Protein AF-A0A183D9H9-F1 (afdb_monomer_lite)

Organism: NCBI:txid637853

Sequence (147 aa):
MHALVKEVIAAAPPMPPQFEPFFEPIINLLCSKMMMQLIRVVLCRVAKRSRYASDGLLHRVLYLVGMGLNEQIRQQSFDFIGCAEKALIFDMMRSLVGKTEVEPHADLLGYLIEVVPVIFFYFREILKWPLEGIALSINNFVIVARL

Structure (mmCIF, N/CA/C/O backbone):
data_AF-A0A183D9H9-F1
#
_entry.id   AF-A0A183D9H9-F1
#
loop_
_atom_site.group_PDB
_atom_site.id
_atom_site.type_symbol
_atom_site.label_atom_id
_atom_site.label_alt_id
_atom_site.label_comp_id
_atom_site.label_asym_id
_atom_site.label_entity_id
_atom_site.label_seq_id
_atom_site.pdbx_PDB_ins_code
_atom_site.Cartn_x
_atom_site.Cartn_y
_atom_site.Cartn_z
_atom_site.occupancy
_atom_site.B_iso_or_equiv
_atom_site.auth_seq_id
_atom_site.auth_comp_id
_atom_site.auth_asym_id
_atom_site.auth_atom_id
_atom_site.pdbx_PD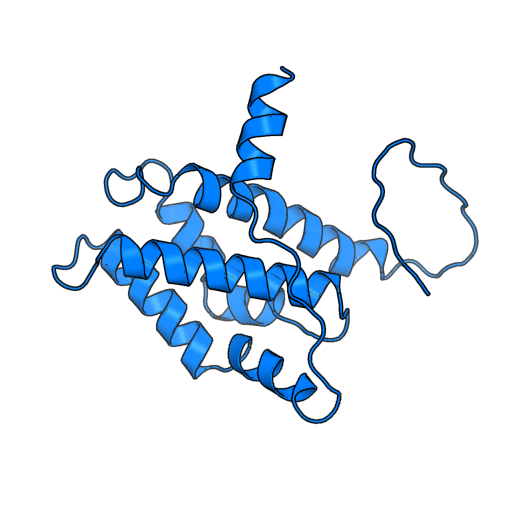B_model_num
ATOM 1 N N . MET A 1 1 ? 17.602 23.252 0.826 1.00 33.88 1 MET A N 1
ATOM 2 C CA . MET A 1 1 ? 16.879 22.507 1.886 1.00 33.88 1 MET A CA 1
ATOM 3 C C . MET A 1 1 ? 15.362 22.719 1.900 1.00 33.88 1 MET A C 1
ATOM 5 O O . MET A 1 1 ? 14.677 21.832 2.371 1.00 33.88 1 MET A O 1
ATOM 9 N N . HIS A 1 2 ? 14.813 23.826 1.373 1.00 30.28 2 HIS A N 1
ATOM 10 C CA . HIS A 1 2 ? 13.352 24.031 1.293 1.00 30.28 2 HIS A CA 1
ATOM 11 C C . HIS A 1 2 ? 12.666 23.352 0.083 1.00 30.28 2 HIS A C 1
ATOM 13 O O . HIS A 1 2 ? 11.460 23.151 0.119 1.00 30.28 2 HIS A O 1
ATOM 19 N N . ALA A 1 3 ? 13.406 22.991 -0.976 1.00 30.44 3 ALA A N 1
ATOM 20 C CA . ALA A 1 3 ? 12.839 22.369 -2.182 1.00 30.44 3 ALA A CA 1
ATOM 21 C C . ALA A 1 3 ? 12.457 20.890 -1.978 1.00 30.44 3 ALA A C 1
ATOM 23 O O . ALA A 1 3 ? 11.343 20.508 -2.308 1.00 30.44 3 ALA A O 1
ATOM 24 N N . LEU A 1 4 ? 13.321 20.105 -1.319 1.00 38.81 4 LEU A N 1
ATOM 25 C CA . LEU A 1 4 ? 13.095 18.672 -1.072 1.00 38.81 4 LEU A CA 1
ATOM 26 C C . LEU A 1 4 ? 11.839 18.407 -0.226 1.00 38.81 4 LEU A C 1
ATOM 28 O O . LEU A 1 4 ? 11.065 17.510 -0.525 1.00 38.81 4 LEU A O 1
ATOM 32 N N . VAL A 1 5 ? 11.581 19.241 0.790 1.00 44.94 5 VAL A N 1
ATOM 33 C CA . VAL A 1 5 ? 10.372 19.124 1.629 1.00 44.94 5 VAL A CA 1
ATOM 34 C C . VAL A 1 5 ? 9.102 19.445 0.829 1.00 44.94 5 VAL A C 1
ATOM 36 O O . VAL A 1 5 ? 8.045 18.883 1.091 1.00 44.94 5 VAL A O 1
ATOM 39 N N . LYS A 1 6 ? 9.192 20.338 -0.164 1.00 42.66 6 LYS A N 1
ATOM 40 C CA . LYS A 1 6 ? 8.051 20.765 -0.985 1.00 42.66 6 LYS A CA 1
ATOM 41 C C . LYS A 1 6 ? 7.674 19.721 -2.043 1.00 42.66 6 LYS A C 1
ATOM 43 O O . LYS A 1 6 ? 6.491 19.571 -2.332 1.00 42.66 6 LYS A O 1
ATOM 48 N N . GLU A 1 7 ? 8.658 19.001 -2.581 1.00 45.75 7 GLU A N 1
ATOM 49 C CA . GLU A 1 7 ? 8.459 17.926 -3.566 1.00 45.75 7 GLU A CA 1
ATOM 50 C C . GLU A 1 7 ? 7.862 16.663 -2.928 1.00 45.75 7 GLU A C 1
ATOM 52 O O . GLU A 1 7 ? 6.899 16.113 -3.458 1.00 45.75 7 GLU A O 1
ATOM 57 N N . VAL A 1 8 ? 8.316 16.276 -1.728 1.00 52.12 8 VAL A N 1
ATOM 58 C CA . VAL A 1 8 ? 7.779 15.109 -0.996 1.00 52.12 8 VAL A CA 1
ATOM 59 C C . VAL A 1 8 ? 6.298 15.285 -0.616 1.00 52.12 8 VAL A C 1
ATOM 61 O O . VAL A 1 8 ? 5.529 14.327 -0.648 1.00 52.12 8 VAL A O 1
ATOM 64 N N . ILE A 1 9 ? 5.857 16.513 -0.314 1.00 55.12 9 ILE A N 1
ATOM 65 C CA . ILE A 1 9 ? 4.447 16.811 0.006 1.00 55.12 9 ILE A CA 1
ATOM 66 C C . ILE A 1 9 ? 3.556 16.763 -1.248 1.00 55.12 9 ILE A C 1
ATOM 68 O O . ILE A 1 9 ? 2.384 16.407 -1.143 1.00 55.12 9 ILE A O 1
ATOM 72 N N . ALA A 1 10 ? 4.083 17.089 -2.434 1.00 60.81 10 ALA A N 1
ATOM 73 C CA . ALA A 1 10 ? 3.298 17.106 -3.672 1.00 60.81 10 ALA A CA 1
ATOM 74 C C . ALA A 1 10 ? 2.864 15.701 -4.127 1.00 60.81 10 ALA A C 1
ATOM 76 O O . ALA A 1 10 ? 1.846 15.563 -4.803 1.00 60.81 10 ALA A O 1
ATOM 77 N N . ALA A 1 11 ? 3.612 14.667 -3.733 1.00 70.12 11 ALA A N 1
ATOM 78 C CA . ALA A 1 11 ? 3.302 13.276 -4.045 1.00 70.12 11 ALA A CA 1
ATOM 79 C C . ALA A 1 11 ? 2.323 12.623 -3.052 1.00 70.12 11 ALA A C 1
ATOM 81 O O . ALA A 1 11 ? 1.863 11.508 -3.295 1.00 70.12 11 ALA A O 1
ATOM 82 N N . ALA A 1 12 ? 1.991 13.291 -1.943 1.00 80.25 12 ALA A N 1
ATOM 83 C CA . ALA A 1 12 ? 1.098 12.750 -0.927 1.00 80.25 12 ALA A CA 1
ATOM 84 C C . ALA A 1 12 ? -0.337 12.600 -1.463 1.00 80.25 12 ALA A C 1
ATOM 86 O O . ALA A 1 12 ? -0.910 13.572 -1.968 1.00 80.25 12 ALA A O 1
ATOM 87 N N . PRO A 1 13 ? -0.977 11.426 -1.305 1.00 88.38 13 PRO A N 1
ATOM 88 C CA . PRO A 1 13 ? -2.404 11.315 -1.556 1.00 88.38 13 PRO A CA 1
ATOM 89 C C . PRO A 1 13 ? -3.178 12.282 -0.648 1.00 88.38 13 PRO A C 1
ATOM 91 O O . PRO A 1 13 ? -2.897 12.342 0.554 1.00 88.38 13 PRO A O 1
ATOM 94 N N . PRO A 1 14 ? -4.154 13.037 -1.181 1.00 89.31 14 PRO A N 1
ATOM 95 C CA . PRO A 1 14 ? -4.961 13.940 -0.376 1.00 89.31 14 PRO A CA 1
ATOM 96 C C . PRO A 1 14 ? -5.756 13.169 0.684 1.00 89.31 14 PRO A C 1
ATOM 98 O O . PRO A 1 14 ? -6.097 11.996 0.509 1.00 89.31 14 PRO A O 1
ATOM 101 N N . MET A 1 15 ? -6.110 13.849 1.776 1.00 89.25 15 MET A N 1
ATOM 102 C CA . MET A 1 15 ? -7.051 13.293 2.747 1.00 89.25 15 MET A CA 1
ATOM 103 C C . MET A 1 15 ? -8.399 13.014 2.054 1.00 89.25 15 MET A C 1
ATOM 105 O O . MET A 1 15 ? -8.962 13.938 1.460 1.00 89.25 15 MET A O 1
ATOM 109 N N . PRO A 1 16 ? -8.937 11.779 2.121 1.00 86.06 16 PRO A N 1
ATOM 110 C CA . PRO A 1 16 ? -10.243 11.463 1.543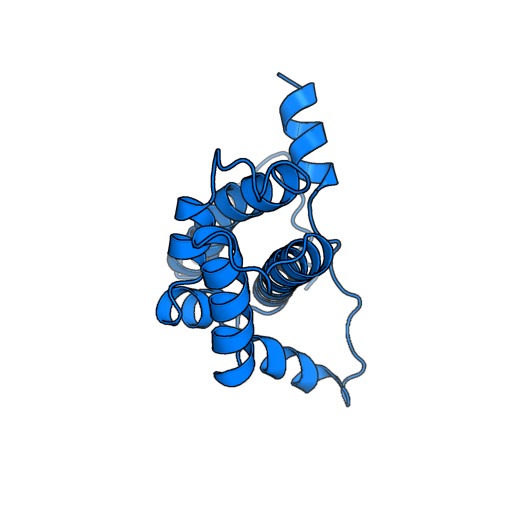 1.00 86.06 16 PRO A CA 1
ATOM 111 C C . PRO A 1 16 ? -11.355 12.354 2.124 1.00 86.06 16 PRO A C 1
ATOM 113 O O . PRO A 1 16 ? -11.249 12.782 3.272 1.00 86.06 16 PRO A O 1
ATOM 116 N N . PRO A 1 17 ? -12.457 12.617 1.412 1.00 89.44 17 PRO A N 1
ATOM 117 C CA . PRO A 1 17 ? -13.664 13.102 2.074 1.00 89.44 17 PRO A CA 1
ATOM 118 C C . PRO A 1 17 ? -14.195 12.039 3.048 1.00 89.44 17 PRO A C 1
ATOM 120 O O . PRO A 1 17 ? -13.923 10.849 2.889 1.00 89.44 17 PRO A O 1
ATOM 123 N N . GLN A 1 18 ? -14.959 12.462 4.055 1.00 90.44 18 GLN A N 1
ATOM 124 C CA . GLN A 1 18 ? -15.691 11.516 4.895 1.00 90.44 18 GLN A CA 1
ATOM 125 C C . GLN A 1 18 ? -16.801 10.859 4.072 1.00 90.44 18 GLN A C 1
ATOM 127 O O . GLN A 1 18 ? -17.453 11.511 3.253 1.00 90.44 18 GLN A O 1
ATOM 132 N N . PHE A 1 19 ? -17.003 9.564 4.288 1.00 91.31 19 PHE A N 1
ATOM 133 C CA . PHE A 1 19 ? -18.164 8.866 3.760 1.00 91.31 19 PHE A CA 1
ATOM 134 C C . PHE A 1 19 ? -19.400 9.235 4.581 1.00 91.31 19 PHE A C 1
ATOM 136 O O . PHE A 1 19 ? -19.306 9.466 5.784 1.00 91.31 19 PHE A O 1
ATOM 143 N N . GLU A 1 20 ? -20.569 9.244 3.940 1.00 94.31 20 GLU A N 1
ATOM 144 C CA . GLU A 1 20 ? -21.836 9.237 4.676 1.00 94.31 20 GLU A CA 1
ATOM 145 C C . GLU A 1 20 ? -21.885 8.021 5.617 1.00 94.31 20 GLU A C 1
ATOM 147 O O . GLU A 1 20 ? -21.345 6.970 5.253 1.00 94.31 20 GLU A O 1
ATOM 152 N N . PRO A 1 21 ? -22.575 8.093 6.772 1.00 94.00 21 PRO A N 1
ATOM 153 C CA . PRO A 1 21 ? -22.576 7.021 7.774 1.00 94.00 21 PRO A CA 1
ATOM 154 C C . PRO A 1 21 ? -22.931 5.637 7.212 1.00 94.00 21 PRO A C 1
ATOM 156 O O . PRO A 1 21 ? -22.388 4.620 7.629 1.00 94.00 21 PRO A O 1
ATOM 159 N N . PHE A 1 22 ? -23.810 5.587 6.206 1.00 96.19 22 PHE A N 1
ATOM 160 C CA . PHE A 1 22 ? -24.161 4.343 5.518 1.00 96.19 22 PHE A CA 1
ATOM 161 C C . PHE A 1 22 ? -22.971 3.696 4.782 1.00 96.19 22 PHE A C 1
ATOM 163 O O . PHE A 1 22 ? -22.868 2.471 4.723 1.00 96.19 22 PHE A O 1
ATOM 170 N N . PHE A 1 23 ? -22.074 4.505 4.216 1.00 95.31 23 PHE A N 1
ATOM 171 C CA . PHE A 1 23 ? -20.914 4.055 3.446 1.00 95.31 23 PHE A CA 1
ATOM 172 C C . PHE A 1 23 ? -19.623 3.994 4.263 1.00 95.31 23 PHE A C 1
ATOM 174 O O . PHE A 1 23 ? -18.651 3.432 3.768 1.00 95.31 23 PHE A O 1
ATOM 181 N N . GLU A 1 24 ? -19.599 4.507 5.495 1.00 92.62 24 GLU A N 1
ATOM 182 C CA . GLU A 1 24 ? -18.429 4.474 6.384 1.00 92.62 24 GLU A CA 1
ATOM 183 C C . GLU A 1 24 ? -17.729 3.098 6.434 1.00 92.62 24 GLU A C 1
ATOM 185 O O . GLU A 1 24 ? -16.506 3.055 6.285 1.00 92.62 24 GLU A O 1
ATOM 190 N N . PRO A 1 25 ? -18.437 1.947 6.497 1.00 94.12 25 PRO A N 1
ATOM 191 C CA . PRO A 1 25 ? -17.778 0.642 6.559 1.00 94.12 25 PRO A CA 1
ATOM 192 C C . PRO A 1 25 ? -16.963 0.261 5.314 1.00 94.12 25 PRO A C 1
ATOM 194 O O . PRO A 1 25 ? -16.216 -0.720 5.371 1.00 94.12 25 PRO A O 1
ATOM 197 N N . ILE A 1 26 ? -17.084 0.985 4.193 1.00 94.75 26 ILE A N 1
ATOM 198 C CA . ILE A 1 26 ? -16.374 0.679 2.941 1.00 94.75 26 ILE A CA 1
ATOM 199 C C . ILE A 1 26 ? -14.852 0.724 3.105 1.00 94.75 26 ILE A C 1
ATOM 201 O O . ILE A 1 26 ? -14.141 -0.027 2.434 1.00 94.75 26 ILE A O 1
ATOM 205 N N . ILE A 1 27 ? -14.346 1.536 4.038 1.00 95.06 27 ILE A N 1
ATOM 206 C CA . ILE A 1 27 ? -12.910 1.648 4.321 1.00 95.06 27 ILE A CA 1
ATOM 207 C C . ILE A 1 27 ? -12.316 0.307 4.772 1.00 95.06 27 ILE A C 1
ATOM 209 O O . ILE A 1 27 ? -11.160 0.010 4.476 1.00 95.06 27 ILE A O 1
ATOM 213 N N . ASN A 1 28 ? -13.121 -0.576 5.376 1.00 96.00 28 ASN A N 1
ATOM 214 C CA . ASN A 1 28 ? -12.687 -1.911 5.797 1.00 96.00 28 ASN A CA 1
ATOM 215 C C . ASN A 1 28 ? -12.244 -2.795 4.622 1.00 96.00 28 ASN A C 1
ATOM 217 O O . ASN A 1 28 ? -11.479 -3.743 4.817 1.00 96.00 28 ASN A O 1
ATOM 221 N N . LEU A 1 29 ? -12.662 -2.479 3.388 1.00 96.56 29 LEU A N 1
ATOM 222 C CA . LEU A 1 29 ? -12.164 -3.160 2.193 1.00 96.56 29 LEU A CA 1
ATOM 223 C C . LEU A 1 29 ? -10.656 -2.979 2.024 1.00 96.56 29 LEU A C 1
ATOM 225 O O . LEU A 1 29 ? -9.997 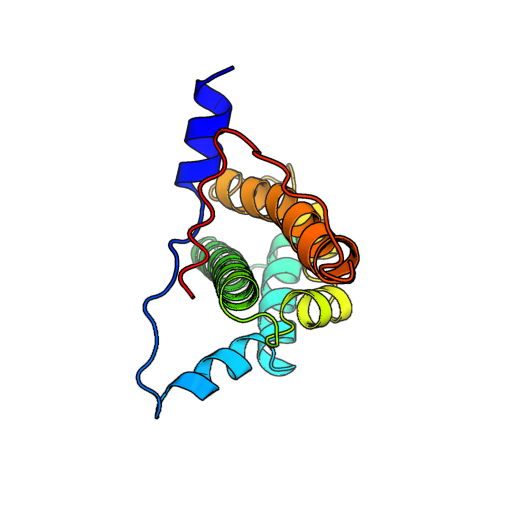-3.923 1.581 1.00 96.56 29 LEU A O 1
ATOM 229 N N . LEU A 1 30 ? -10.106 -1.826 2.418 1.00 96.06 30 LEU A N 1
ATOM 230 C CA . LEU A 1 30 ? -8.668 -1.565 2.367 1.00 96.06 30 LEU A CA 1
ATOM 231 C C . LEU A 1 30 ? -7.897 -2.536 3.270 1.00 96.06 30 LEU A C 1
ATOM 233 O O . LEU A 1 30 ? -6.854 -3.031 2.859 1.00 96.06 30 LEU A O 1
ATOM 237 N N . CYS A 1 31 ? -8.453 -2.893 4.432 1.00 96.88 31 CYS A N 1
ATOM 238 C CA . CYS A 1 31 ? -7.873 -3.861 5.372 1.00 96.88 31 CYS A CA 1
ATOM 239 C C . CYS A 1 31 ? -8.227 -5.326 5.076 1.00 96.88 31 CYS A C 1
ATOM 241 O O . CYS A 1 31 ? -7.754 -6.238 5.757 1.00 96.88 31 CYS A O 1
ATOM 243 N N . SER A 1 32 ? -9.050 -5.590 4.060 1.00 97.75 32 SER A N 1
ATOM 244 C CA . SER A 1 32 ? -9.438 -6.958 3.726 1.00 97.75 32 SER A CA 1
ATOM 245 C C . SER A 1 32 ? -8.235 -7.790 3.268 1.00 97.75 32 SER A C 1
ATOM 247 O O . SER A 1 32 ? -7.342 -7.318 2.558 1.00 97.75 32 SER A O 1
ATOM 249 N N . LYS A 1 33 ? -8.240 -9.088 3.602 1.00 96.69 33 LYS A N 1
ATOM 250 C CA . LYS A 1 33 ? -7.200 -10.030 3.155 1.00 96.69 33 LYS A CA 1
ATOM 251 C C . LYS A 1 33 ? -7.039 -10.014 1.633 1.00 96.69 33 LYS A C 1
ATOM 253 O O . LYS A 1 33 ? -5.917 -10.079 1.142 1.00 96.69 33 LYS A O 1
ATOM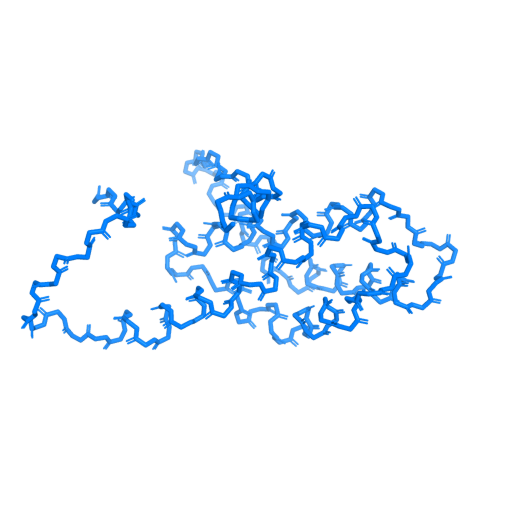 258 N N . MET A 1 34 ? -8.147 -9.912 0.897 1.00 97.44 34 MET A N 1
ATOM 259 C CA . MET A 1 34 ? -8.131 -9.840 -0.564 1.00 97.44 34 MET A CA 1
ATOM 260 C C . MET A 1 34 ? -7.390 -8.592 -1.052 1.00 97.44 34 MET A C 1
ATOM 262 O O . MET A 1 34 ? -6.481 -8.717 -1.869 1.00 97.44 34 MET A O 1
ATOM 266 N N . MET A 1 35 ? -7.716 -7.409 -0.522 1.00 97.88 35 MET A N 1
ATOM 267 C CA . MET A 1 35 ? -7.050 -6.163 -0.915 1.00 97.88 35 MET A CA 1
ATOM 268 C C . MET A 1 35 ? -5.550 -6.202 -0.622 1.00 97.88 35 MET A C 1
ATOM 270 O O . MET A 1 35 ? -4.739 -5.898 -1.496 1.00 97.88 35 MET A O 1
ATOM 274 N N . MET A 1 36 ? -5.169 -6.669 0.567 1.00 98.19 36 MET A N 1
ATOM 275 C CA . MET A 1 36 ? -3.765 -6.805 0.958 1.00 98.19 36 MET A CA 1
ATOM 276 C C . MET A 1 36 ? -2.988 -7.734 0.012 1.00 98.19 36 MET A C 1
ATOM 278 O O . MET A 1 36 ? -1.861 -7.430 -0.388 1.00 98.19 36 MET A O 1
ATOM 282 N N . GLN A 1 37 ? -3.600 -8.846 -0.411 1.00 98.00 37 GLN A N 1
ATOM 283 C CA . GLN A 1 37 ? -3.000 -9.732 -1.411 1.00 98.00 37 GLN A CA 1
ATOM 284 C C . GLN A 1 37 ? -2.916 -9.078 -2.795 1.00 98.00 37 GLN A C 1
ATOM 286 O O . GLN A 1 37 ? -1.895 -9.232 -3.462 1.00 98.00 37 GLN A O 1
ATOM 291 N N . LEU A 1 38 ? -3.932 -8.325 -3.225 1.00 97.81 38 LEU A N 1
ATOM 292 C CA . LEU A 1 38 ? -3.912 -7.614 -4.509 1.00 97.81 38 LEU A CA 1
ATOM 293 C C . LEU A 1 38 ? -2.779 -6.584 -4.568 1.00 97.81 38 LEU A C 1
ATOM 295 O O . LEU A 1 38 ? -1.981 -6.612 -5.508 1.00 97.81 38 LEU A O 1
ATOM 299 N N . ILE A 1 39 ? -2.660 -5.744 -3.536 1.00 98.44 39 ILE A N 1
ATOM 300 C CA . ILE A 1 39 ? -1.570 -4.770 -3.376 1.00 98.44 39 ILE A CA 1
ATOM 301 C C . ILE A 1 39 ? -0.218 -5.488 -3.470 1.00 98.44 39 ILE A C 1
ATOM 303 O O . ILE A 1 39 ? 0.617 -5.157 -4.317 1.00 98.44 39 ILE A O 1
ATOM 307 N N . ARG A 1 40 ? -0.021 -6.538 -2.664 1.00 98.00 40 ARG A N 1
ATOM 308 C CA . ARG A 1 40 ? 1.229 -7.308 -2.646 1.00 98.00 40 ARG A CA 1
ATOM 309 C C . ARG A 1 40 ? 1.554 -7.930 -4.006 1.00 98.00 40 ARG A C 1
ATOM 311 O O . ARG A 1 40 ? 2.711 -7.907 -4.425 1.00 98.00 40 ARG A O 1
ATOM 318 N N . VAL A 1 41 ? 0.568 -8.502 -4.696 1.00 97.88 41 VAL A N 1
ATOM 319 C CA . VAL A 1 41 ? 0.762 -9.140 -6.007 1.00 97.88 41 VAL A CA 1
ATOM 320 C C . VAL A 1 41 ? 1.231 -8.124 -7.042 1.00 97.88 41 VAL A C 1
ATOM 322 O O . VAL A 1 41 ? 2.142 -8.433 -7.811 1.00 97.88 41 VAL A O 1
ATOM 325 N N . VAL A 1 42 ? 0.662 -6.918 -7.056 1.00 97.94 42 VAL A N 1
ATOM 326 C CA . VAL A 1 42 ? 1.099 -5.855 -7.972 1.00 97.94 42 VAL A CA 1
ATOM 327 C C . VAL A 1 42 ? 2.539 -5.439 -7.673 1.00 97.94 42 VAL A C 1
ATOM 329 O O . VAL A 1 42 ? 3.367 -5.460 -8.585 1.00 97.94 42 VAL A O 1
ATOM 332 N N . LEU A 1 43 ? 2.877 -5.175 -6.406 1.00 97.88 43 LEU A N 1
ATOM 333 C CA . LEU A 1 43 ? 4.250 -4.835 -6.007 1.00 97.88 43 LEU A CA 1
ATOM 334 C C . LEU A 1 43 ? 5.242 -5.953 -6.370 1.00 97.88 43 LEU A C 1
ATOM 336 O O . LEU A 1 43 ? 6.333 -5.694 -6.876 1.00 97.88 43 LEU A O 1
ATOM 340 N N . CYS A 1 44 ? 4.855 -7.216 -6.179 1.00 96.75 44 CYS A N 1
ATOM 341 C CA . CYS A 1 44 ? 5.679 -8.370 -6.537 1.00 96.75 44 CYS A CA 1
ATOM 342 C C . CYS A 1 44 ? 5.888 -8.493 -8.051 1.00 96.75 44 CYS A C 1
ATOM 344 O O . CYS A 1 44 ? 6.990 -8.814 -8.498 1.00 96.75 44 CYS A O 1
ATOM 346 N N . ARG A 1 45 ? 4.853 -8.222 -8.853 1.00 96.81 45 ARG A N 1
ATOM 347 C CA . ARG A 1 45 ? 4.956 -8.221 -10.319 1.00 96.81 45 ARG A CA 1
ATOM 348 C C . ARG A 1 45 ? 5.915 -7.147 -10.811 1.00 96.81 45 ARG A C 1
ATOM 350 O O . ARG A 1 45 ? 6.722 -7.453 -11.686 1.00 96.81 45 ARG A O 1
ATOM 357 N N . VAL A 1 46 ? 5.860 -5.951 -10.226 1.00 96.62 46 VAL A N 1
ATOM 358 C CA . VAL A 1 46 ? 6.802 -4.859 -10.518 1.00 96.62 46 VAL A CA 1
ATOM 359 C C . VAL A 1 46 ? 8.220 -5.289 -10.144 1.00 96.62 46 VAL A C 1
ATOM 361 O O . VAL A 1 46 ? 9.111 -5.265 -10.987 1.00 96.62 46 VAL A O 1
ATOM 364 N N . ALA A 1 47 ? 8.413 -5.821 -8.932 1.00 94.94 47 ALA A N 1
ATOM 365 C CA . ALA A 1 47 ? 9.720 -6.281 -8.460 1.00 94.94 47 ALA A CA 1
ATOM 366 C C . ALA A 1 47 ? 10.347 -7.372 -9.346 1.00 94.94 47 ALA A C 1
ATOM 368 O O . ALA A 1 47 ? 11.571 -7.468 -9.413 1.00 94.94 47 ALA A O 1
ATOM 369 N N . LYS A 1 48 ? 9.516 -8.189 -10.006 1.00 94.94 48 LYS A N 1
ATOM 370 C CA . LYS A 1 48 ? 9.920 -9.273 -10.914 1.00 94.94 48 LYS A CA 1
ATOM 371 C C . LYS A 1 48 ? 9.942 -8.873 -12.393 1.00 94.94 48 LYS A C 1
ATOM 373 O O . LYS A 1 48 ? 10.141 -9.754 -13.225 1.00 94.94 48 LYS A O 1
ATOM 378 N N . ARG A 1 49 ? 9.694 -7.602 -12.737 1.00 93.31 49 ARG A N 1
ATOM 379 C CA . ARG A 1 49 ? 9.594 -7.131 -14.136 1.00 93.31 49 ARG A CA 1
ATOM 380 C C . ARG A 1 49 ? 8.601 -7.956 -14.965 1.00 93.31 49 ARG A C 1
ATOM 382 O O . ARG A 1 49 ? 8.846 -8.309 -16.115 1.00 93.31 49 ARG A O 1
ATOM 389 N N . SER A 1 50 ? 7.485 -8.340 -14.349 1.00 95.06 50 SER A N 1
ATOM 390 C CA . SER A 1 50 ? 6.470 -9.159 -15.009 1.00 95.06 50 SER A CA 1
ATOM 391 C C . SER A 1 50 ? 5.832 -8.400 -16.173 1.00 95.06 50 SER A C 1
ATOM 393 O O . SER A 1 50 ? 5.507 -7.228 -16.031 1.00 95.06 50 SER A O 1
ATOM 395 N N . ARG A 1 51 ? 5.496 -9.094 -17.269 1.00 93.56 51 ARG A N 1
ATOM 396 C CA . ARG A 1 51 ? 4.679 -8.528 -18.365 1.00 93.56 51 ARG A CA 1
ATOM 397 C C . ARG A 1 51 ? 3.285 -8.045 -17.936 1.00 93.56 51 ARG A C 1
ATOM 399 O O . ARG A 1 51 ? 2.603 -7.382 -18.701 1.00 93.56 51 ARG A O 1
ATOM 406 N N . TYR A 1 52 ? 2.841 -8.444 -16.742 1.00 91.81 52 TYR A N 1
ATOM 407 C CA . TYR A 1 52 ? 1.573 -8.028 -16.137 1.00 91.81 52 TYR A CA 1
ATOM 408 C C . TYR A 1 52 ? 1.742 -6.878 -15.134 1.00 91.81 52 TYR A C 1
ATOM 410 O O . TYR A 1 52 ? 0.799 -6.558 -14.408 1.00 91.81 52 TYR A O 1
ATOM 418 N N . ALA A 1 53 ? 2.947 -6.315 -15.025 1.00 93.06 53 ALA A N 1
ATOM 419 C CA . ALA A 1 53 ? 3.175 -5.053 -14.345 1.00 93.06 53 ALA A CA 1
ATOM 420 C C . ALA A 1 53 ? 2.879 -3.907 -15.318 1.00 93.06 53 ALA A C 1
ATOM 422 O O . ALA A 1 53 ? 3.206 -3.979 -16.500 1.00 93.06 53 ALA A O 1
ATOM 423 N N . SER A 1 54 ? 2.259 -2.851 -14.810 1.00 93.31 54 SER A N 1
ATOM 424 C CA . SER A 1 54 ? 2.047 -1.616 -15.557 1.00 93.31 54 SER A CA 1
ATOM 425 C C . SER A 1 54 ? 2.180 -0.444 -14.605 1.00 93.31 54 SER A C 1
ATOM 427 O O . SER A 1 54 ? 1.722 -0.551 -13.465 1.00 93.31 54 SER A O 1
ATOM 429 N N . ASP A 1 55 ? 2.698 0.664 -15.114 1.00 92.31 55 ASP A N 1
ATOM 430 C CA . ASP A 1 55 ? 2.838 1.936 -14.409 1.00 92.31 55 ASP A CA 1
ATOM 431 C C . ASP A 1 55 ? 1.544 2.337 -13.674 1.00 92.31 55 ASP A C 1
ATOM 433 O O . ASP A 1 55 ? 1.487 2.368 -12.448 1.00 92.31 55 ASP A O 1
ATOM 437 N N . GLY A 1 56 ? 0.421 2.412 -14.396 1.00 95.25 56 GLY A N 1
ATOM 438 C CA . GLY A 1 56 ? -0.872 2.766 -13.800 1.00 95.25 56 GLY A CA 1
ATOM 439 C C . GLY A 1 56 ? -1.371 1.819 -12.694 1.00 95.25 56 GLY A C 1
ATOM 440 O O . GLY A 1 56 ? -2.096 2.256 -11.800 1.00 95.25 56 GLY A O 1
ATOM 441 N N . LEU A 1 57 ? -0.992 0.534 -12.708 1.00 95.50 57 LEU A N 1
ATOM 442 C CA . LEU A 1 57 ? -1.310 -0.386 -11.604 1.00 95.50 57 LEU A CA 1
ATOM 443 C C . LEU A 1 57 ? -0.430 -0.110 -10.386 1.00 95.50 57 LEU A C 1
ATOM 445 O O . LEU A 1 57 ? -0.935 -0.149 -9.265 1.00 95.50 57 LEU A O 1
ATOM 449 N N . LEU A 1 58 ? 0.855 0.179 -10.601 1.00 96.50 58 LEU A N 1
ATOM 450 C CA . LEU A 1 58 ? 1.772 0.551 -9.531 1.00 96.50 58 LEU A CA 1
ATOM 451 C C . LEU A 1 58 ? 1.316 1.852 -8.866 1.00 96.50 58 LEU A C 1
ATOM 453 O O . LEU A 1 58 ? 1.129 1.853 -7.651 1.00 96.50 58 LEU A O 1
ATOM 457 N N . HIS A 1 59 ? 1.022 2.895 -9.651 1.00 96.06 59 HIS A N 1
ATOM 458 C CA . HIS A 1 59 ? 0.478 4.154 -9.139 1.00 96.06 59 HIS A CA 1
ATOM 459 C C . HIS A 1 59 ? -0.752 3.930 -8.258 1.00 96.06 59 HIS A C 1
ATOM 461 O O . HIS A 1 59 ? -0.790 4.368 -7.114 1.00 96.06 59 HIS A O 1
ATOM 467 N N . ARG A 1 60 ? -1.762 3.208 -8.768 1.00 96.69 60 ARG A N 1
ATOM 468 C CA . ARG A 1 60 ? -3.008 2.946 -8.027 1.00 96.69 60 ARG A CA 1
ATOM 469 C C . ARG A 1 60 ? -2.753 2.212 -6.721 1.00 96.69 60 ARG A C 1
ATOM 471 O O . ARG A 1 60 ? -3.412 2.500 -5.731 1.00 96.69 60 ARG A O 1
ATOM 478 N N . VAL A 1 61 ? -1.822 1.265 -6.717 1.00 97.62 61 VAL A N 1
ATOM 479 C CA . VAL A 1 61 ? -1.500 0.495 -5.518 1.00 97.62 61 VAL A CA 1
ATOM 480 C C . VAL A 1 61 ? -0.771 1.344 -4.486 1.00 97.62 61 VAL A C 1
ATOM 482 O O . VAL A 1 61 ? -1.168 1.323 -3.325 1.00 97.62 61 VAL A O 1
ATOM 485 N N . LEU A 1 62 ? 0.225 2.133 -4.890 1.00 97.12 62 LEU A N 1
ATOM 486 C CA . LEU A 1 62 ? 0.888 3.078 -3.987 1.00 97.12 62 LEU A CA 1
ATOM 487 C C . LEU A 1 62 ? -0.111 4.114 -3.450 1.00 97.12 62 LEU A C 1
ATOM 489 O O . LEU A 1 62 ? -0.167 4.370 -2.250 1.00 97.12 62 LEU A O 1
ATOM 493 N N . TYR A 1 63 ? -0.980 4.633 -4.317 1.00 96.19 63 TYR A N 1
ATOM 494 C CA . TYR A 1 63 ? -2.025 5.573 -3.930 1.00 96.19 63 TYR A CA 1
ATOM 495 C C . TYR A 1 63 ? -3.001 4.955 -2.918 1.00 96.19 63 TYR A C 1
ATOM 497 O O . TYR A 1 63 ? -3.292 5.574 -1.902 1.00 96.19 63 TYR A O 1
ATOM 505 N N . LEU A 1 64 ? -3.459 3.714 -3.131 1.00 96.94 64 LEU A N 1
ATOM 506 C CA . LEU A 1 64 ? -4.319 2.999 -2.177 1.00 96.94 64 LEU A CA 1
ATOM 507 C C . LEU A 1 64 ? -3.640 2.778 -0.822 1.00 96.94 64 LEU A C 1
ATOM 509 O O . LEU A 1 64 ? -4.309 2.868 0.205 1.00 96.94 64 LEU A O 1
ATOM 513 N N . VAL A 1 65 ? -2.329 2.519 -0.808 1.00 97.31 65 VAL A N 1
ATOM 514 C CA . VAL A 1 65 ? -1.561 2.445 0.441 1.00 97.31 65 VAL A CA 1
ATOM 515 C C . VAL A 1 65 ? -1.607 3.787 1.167 1.00 97.31 65 VAL A C 1
ATOM 517 O O . VAL A 1 65 ? -1.939 3.812 2.348 1.00 97.31 65 VAL A O 1
ATOM 520 N N . GLY A 1 66 ? -1.360 4.901 0.475 1.00 96.12 66 GLY A N 1
ATOM 521 C CA . GLY A 1 66 ? -1.462 6.224 1.094 1.00 96.12 66 GLY A CA 1
ATOM 522 C C . GLY A 1 66 ? -2.879 6.573 1.558 1.00 96.12 66 GLY A C 1
ATOM 523 O O . GLY A 1 66 ? -3.040 7.118 2.644 1.00 96.12 66 GLY A O 1
ATOM 524 N N . MET A 1 67 ? -3.917 6.170 0.820 1.00 95.56 67 MET A N 1
ATOM 525 C CA . MET A 1 67 ? -5.307 6.321 1.273 1.00 95.56 67 MET A CA 1
ATOM 526 C C . MET A 1 67 ? -5.574 5.529 2.560 1.00 95.56 67 MET A C 1
ATOM 528 O O . MET A 1 67 ? -6.190 6.058 3.478 1.00 95.56 67 MET A O 1
ATOM 532 N N . GLY A 1 68 ? -5.067 4.296 2.666 1.00 95.56 68 GLY A N 1
ATOM 533 C CA . GLY A 1 68 ? -5.162 3.498 3.891 1.00 95.56 68 GLY A CA 1
ATOM 534 C C . GLY A 1 68 ? -4.445 4.137 5.084 1.00 95.56 68 GLY A C 1
ATOM 535 O O . GLY A 1 68 ? -4.973 4.127 6.195 1.00 95.56 68 GLY A O 1
ATOM 536 N N . LEU A 1 69 ? -3.282 4.756 4.856 1.00 94.62 69 LEU A N 1
ATOM 537 C CA . LEU A 1 69 ? -2.578 5.535 5.881 1.00 94.62 69 LEU A CA 1
ATOM 538 C C . LEU A 1 69 ? -3.376 6.777 6.305 1.00 94.62 69 LEU A C 1
ATOM 540 O O . LEU A 1 69 ? -3.476 7.057 7.498 1.00 94.62 69 LEU A O 1
ATOM 544 N N . ASN A 1 70 ? -3.989 7.486 5.357 1.00 94.06 70 ASN A N 1
ATOM 545 C CA . ASN A 1 70 ? -4.832 8.645 5.651 1.00 94.06 70 ASN A CA 1
ATOM 546 C C . ASN A 1 70 ? -6.072 8.259 6.476 1.00 94.06 70 ASN A C 1
ATOM 548 O O . ASN A 1 70 ? -6.425 8.970 7.417 1.00 94.06 70 ASN A O 1
ATOM 552 N N . GLU A 1 71 ? -6.711 7.125 6.172 1.00 94.25 71 GLU A N 1
ATOM 553 C CA . GLU A 1 71 ? -7.825 6.608 6.979 1.00 94.25 71 GLU A CA 1
ATOM 554 C C . GLU A 1 71 ? -7.373 6.201 8.391 1.00 94.25 71 GLU A C 1
ATOM 556 O O . GLU A 1 71 ? -8.057 6.526 9.357 1.00 94.25 71 GLU A O 1
ATOM 561 N N . GLN A 1 72 ? -6.193 5.587 8.547 1.00 92.56 72 GLN A N 1
ATOM 562 C CA . GLN A 1 72 ? -5.612 5.278 9.866 1.00 92.56 72 GLN A CA 1
ATOM 563 C C . GLN A 1 72 ? -5.367 6.553 10.683 1.00 92.56 72 GLN A C 1
ATOM 565 O O . GLN A 1 72 ? -5.668 6.586 11.875 1.00 92.56 72 GLN A O 1
ATOM 570 N N . ILE A 1 73 ? -4.822 7.605 10.056 1.00 90.69 73 ILE A N 1
ATOM 571 C CA . ILE A 1 73 ? -4.608 8.907 10.706 1.00 90.69 73 ILE A CA 1
ATOM 572 C C . ILE A 1 73 ? -5.941 9.491 11.181 1.00 90.69 73 ILE A C 1
ATOM 574 O O . ILE A 1 73 ? -6.019 10.012 12.293 1.00 90.69 73 ILE A O 1
ATOM 578 N N . ARG A 1 74 ? -6.984 9.410 10.347 1.00 89.69 74 ARG A N 1
ATOM 579 C CA . ARG A 1 74 ? -8.315 9.925 10.679 1.00 89.69 74 ARG A CA 1
ATOM 580 C C . ARG A 1 74 ? -8.971 9.137 11.807 1.00 89.69 74 ARG A C 1
ATOM 582 O O . ARG A 1 74 ? -9.528 9.738 12.721 1.00 89.69 74 ARG A O 1
ATOM 589 N N . GLN A 1 75 ? -8.949 7.813 11.715 1.00 88.94 75 GLN A N 1
ATOM 590 C CA . GLN A 1 75 ? -9.669 6.923 12.608 1.00 88.94 75 GLN A CA 1
ATOM 591 C C . GLN A 1 75 ? -8.699 5.951 13.268 1.00 88.94 75 GLN A C 1
ATOM 593 O O . GLN A 1 75 ? -8.267 4.963 12.682 1.00 88.94 75 GLN A O 1
ATOM 598 N N . GLN A 1 76 ? -8.416 6.193 14.546 1.00 83.44 76 GLN A N 1
ATOM 599 C CA . GLN A 1 76 ? -7.405 5.432 15.280 1.00 83.44 76 GLN A CA 1
ATOM 600 C C . GLN A 1 76 ? -7.712 3.932 15.387 1.00 83.44 76 GLN A C 1
ATOM 602 O O . GLN A 1 76 ? -6.796 3.116 15.458 1.00 83.44 76 GLN A O 1
ATOM 607 N N . SER A 1 77 ? -8.995 3.559 15.380 1.00 88.25 77 SER A N 1
ATOM 608 C CA . SER A 1 77 ? -9.438 2.163 15.427 1.00 88.25 77 SER A CA 1
ATOM 609 C C . SER A 1 77 ? -9.245 1.405 14.108 1.00 88.25 77 SER A C 1
ATOM 611 O O . SER A 1 77 ? -9.403 0.185 14.084 1.00 88.25 77 SER A O 1
ATOM 613 N N . PHE A 1 78 ? -8.943 2.095 13.006 1.00 92.38 78 PHE A N 1
ATOM 614 C CA . PHE A 1 78 ? -8.751 1.488 11.694 1.00 92.38 78 PHE A CA 1
ATOM 615 C C . PHE A 1 78 ? -7.289 1.059 11.506 1.00 92.38 78 PHE A C 1
ATOM 617 O O . PHE A 1 78 ? -6.461 1.880 11.144 1.00 92.38 78 PHE A O 1
ATOM 624 N N . ASP A 1 79 ? -6.969 -0.220 11.749 1.00 93.62 79 ASP A N 1
ATOM 625 C CA . ASP A 1 79 ? -5.597 -0.774 11.721 1.00 93.62 79 ASP A CA 1
ATOM 626 C C . ASP A 1 79 ? -5.103 -1.139 10.304 1.00 93.62 79 ASP A C 1
ATOM 628 O O . ASP A 1 79 ? -4.972 -2.315 9.939 1.00 93.62 79 ASP A O 1
ATOM 632 N N . PHE A 1 80 ? -4.825 -0.133 9.473 1.00 96.06 80 PHE A N 1
ATOM 633 C CA . PHE A 1 80 ? -4.241 -0.366 8.148 1.00 96.06 80 PHE A CA 1
ATOM 634 C C . PHE A 1 80 ? -2.785 -0.820 8.230 1.00 96.06 80 PHE A C 1
ATOM 636 O O . PHE A 1 80 ? -2.373 -1.726 7.498 1.00 96.06 80 PHE A O 1
ATOM 643 N N . ILE A 1 81 ? -2.003 -0.211 9.126 1.00 94.75 81 ILE A N 1
ATOM 644 C CA . ILE A 1 81 ? -0.565 -0.476 9.234 1.00 94.75 81 ILE A CA 1
ATOM 645 C C . ILE A 1 81 ? -0.314 -1.927 9.640 1.00 94.75 81 ILE A C 1
ATOM 647 O O . ILE A 1 81 ? 0.473 -2.606 8.976 1.00 94.75 81 ILE A O 1
ATOM 651 N N . GLY A 1 82 ? -1.021 -2.441 10.649 1.00 94.62 82 GLY A N 1
ATOM 652 C CA . GLY A 1 82 ? -0.887 -3.831 11.075 1.00 94.62 82 GLY A CA 1
ATOM 653 C C . GLY A 1 82 ? -1.319 -4.821 9.992 1.00 94.62 82 GLY A C 1
ATOM 654 O O . GLY A 1 82 ? -0.683 -5.864 9.809 1.00 94.62 82 GLY A O 1
ATOM 655 N N . CYS A 1 83 ? -2.360 -4.504 9.216 1.00 96.69 83 CYS A N 1
ATOM 656 C CA . CYS A 1 83 ? -2.775 -5.332 8.080 1.00 96.69 83 CYS A CA 1
ATOM 657 C C . CYS A 1 83 ? -1.717 -5.357 6.962 1.00 96.69 83 CYS A C 1
ATOM 659 O O . CYS A 1 83 ? -1.393 -6.430 6.440 1.00 96.69 83 CYS A O 1
ATOM 661 N N . ALA A 1 84 ? -1.154 -4.197 6.620 1.00 97.31 84 ALA A N 1
ATOM 662 C CA . ALA A 1 84 ? -0.149 -4.061 5.572 1.00 97.31 84 ALA A CA 1
ATOM 663 C C . ALA A 1 84 ? 1.204 -4.686 5.954 1.00 97.31 84 ALA A C 1
ATOM 665 O O . ALA A 1 84 ? 1.856 -5.315 5.111 1.00 97.31 84 ALA A O 1
ATOM 666 N N . GLU A 1 85 ? 1.595 -4.584 7.225 1.00 95.75 85 GLU A N 1
ATOM 667 C CA . GLU A 1 85 ? 2.787 -5.225 7.784 1.00 95.75 85 GLU A CA 1
ATOM 668 C C . GLU A 1 85 ? 2.677 -6.754 7.727 1.00 95.75 85 GLU A C 1
ATOM 670 O O . GLU A 1 85 ? 3.549 -7.412 7.158 1.00 95.75 85 GLU A O 1
ATOM 675 N N . LYS A 1 86 ? 1.555 -7.330 8.188 1.00 96.38 86 LYS A N 1
ATOM 676 C CA . LYS A 1 86 ? 1.286 -8.781 8.078 1.00 96.38 86 LYS A CA 1
ATOM 677 C C . LYS A 1 86 ? 1.341 -9.281 6.631 1.00 96.38 86 LYS A C 1
ATOM 679 O O . LYS A 1 86 ? 1.672 -10.441 6.380 1.00 96.38 86 LYS A O 1
ATOM 684 N N . ALA A 1 87 ? 1.001 -8.424 5.670 1.00 97.31 87 ALA A N 1
ATOM 685 C CA . ALA A 1 87 ? 1.051 -8.733 4.247 1.00 97.31 87 ALA A CA 1
ATOM 686 C C . ALA A 1 87 ? 2.426 -8.484 3.595 1.00 97.31 87 ALA A C 1
ATOM 688 O O . ALA A 1 87 ? 2.583 -8.811 2.415 1.00 97.31 87 ALA A 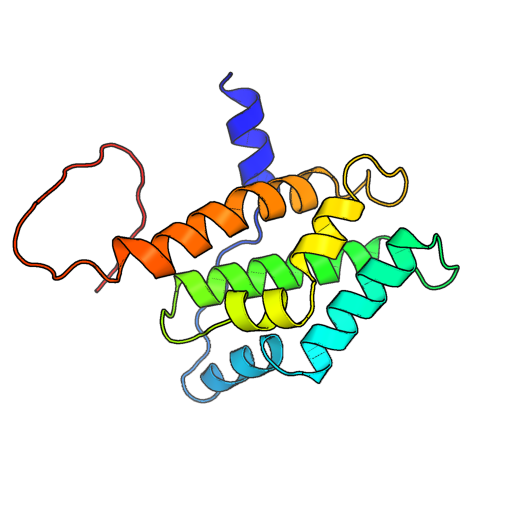O 1
ATOM 689 N N . LEU A 1 88 ? 3.418 -7.978 4.339 1.00 97.31 88 LEU A N 1
ATOM 690 C CA . LEU A 1 88 ? 4.760 -7.604 3.868 1.00 97.31 88 LEU A CA 1
ATOM 691 C C . LEU A 1 88 ? 4.753 -6.491 2.806 1.00 97.31 88 LEU A C 1
ATOM 693 O O . LEU A 1 88 ? 5.639 -6.421 1.954 1.00 97.31 88 LEU A O 1
ATOM 697 N N . ILE A 1 89 ? 3.743 -5.618 2.820 1.00 98.12 89 ILE A N 1
ATOM 698 C CA . ILE A 1 89 ? 3.603 -4.553 1.815 1.00 98.12 89 ILE A CA 1
ATOM 699 C C . ILE A 1 89 ? 4.737 -3.533 1.939 1.00 98.12 89 ILE A C 1
ATOM 701 O O . ILE A 1 89 ? 5.345 -3.171 0.932 1.00 98.12 89 ILE A O 1
ATOM 705 N N . PHE A 1 90 ? 5.071 -3.115 3.162 1.00 95.94 90 PHE A N 1
ATOM 706 C CA . PHE A 1 90 ? 6.135 -2.136 3.397 1.00 95.94 90 PHE A CA 1
ATOM 707 C C . PHE A 1 90 ? 7.518 -2.664 2.996 1.00 95.94 90 PHE A C 1
ATOM 709 O O . PHE A 1 90 ? 8.303 -1.930 2.398 1.00 95.94 90 PHE A O 1
ATOM 716 N N . ASP A 1 91 ? 7.801 -3.945 3.243 1.00 95.44 91 ASP A N 1
ATOM 717 C CA . ASP A 1 91 ? 9.048 -4.582 2.802 1.00 95.44 91 ASP A CA 1
ATOM 718 C C . ASP A 1 91 ? 9.143 -4.646 1.280 1.00 95.44 91 ASP A C 1
ATOM 720 O O . ASP A 1 91 ? 10.183 -4.328 0.699 1.00 95.44 91 ASP A O 1
ATOM 724 N N . MET A 1 92 ? 8.036 -4.993 0.618 1.00 96.62 92 MET A N 1
ATOM 725 C CA . MET A 1 92 ? 7.969 -4.988 -0.839 1.00 96.62 92 MET A CA 1
ATOM 726 C C . MET A 1 92 ? 8.213 -3.585 -1.404 1.00 96.62 92 MET A C 1
ATOM 728 O O . MET A 1 92 ? 9.014 -3.458 -2.327 1.00 96.62 92 MET A O 1
ATOM 732 N N . MET A 1 93 ? 7.600 -2.542 -0.837 1.00 97.12 93 MET A N 1
ATOM 733 C CA . MET A 1 93 ? 7.838 -1.150 -1.240 1.00 97.12 93 MET A CA 1
ATOM 734 C C . MET A 1 93 ? 9.306 -0.741 -1.061 1.00 97.12 93 MET A C 1
ATOM 736 O O . MET A 1 93 ? 9.915 -0.235 -2.001 1.00 97.12 93 MET A O 1
ATOM 740 N N . ARG A 1 94 ? 9.924 -1.049 0.087 1.00 95.56 94 ARG A N 1
ATOM 741 C CA . ARG A 1 94 ? 11.359 -0.794 0.309 1.00 95.56 94 ARG A CA 1
ATOM 742 C C . ARG A 1 94 ? 12.244 -1.498 -0.722 1.00 95.56 94 ARG A C 1
ATOM 744 O O . ARG A 1 94 ? 13.193 -0.904 -1.220 1.00 95.56 94 ARG A O 1
ATOM 751 N N . SER A 1 95 ? 11.902 -2.729 -1.105 1.00 95.31 95 SER A N 1
ATOM 752 C CA . SER A 1 95 ? 12.649 -3.492 -2.120 1.00 95.31 95 SER A CA 1
ATOM 753 C C . SER A 1 95 ? 12.569 -2.916 -3.544 1.00 95.31 95 SER A C 1
ATOM 755 O O . SER A 1 95 ? 13.263 -3.401 -4.443 1.00 95.31 95 SER A O 1
ATOM 757 N N . LEU A 1 96 ? 11.676 -1.950 -3.780 1.00 95.44 96 LEU A N 1
ATOM 758 C CA . LEU A 1 96 ? 11.470 -1.297 -5.073 1.00 95.44 96 LEU A CA 1
ATOM 759 C C . LEU A 1 96 ? 12.245 0.019 -5.213 1.00 95.44 96 LEU A C 1
ATOM 761 O O . LEU A 1 96 ? 12.375 0.518 -6.328 1.00 95.44 96 LEU A O 1
ATOM 765 N N . VAL A 1 97 ? 12.788 0.564 -4.122 1.00 93.94 97 VAL A N 1
ATOM 766 C CA . VAL A 1 97 ? 13.546 1.822 -4.151 1.00 93.94 97 VAL A CA 1
ATOM 767 C C . VAL A 1 97 ? 14.762 1.694 -5.068 1.00 93.94 97 VAL A C 1
ATOM 769 O O . VAL A 1 97 ? 15.502 0.712 -5.009 1.00 93.94 97 VAL A O 1
ATOM 772 N N . GLY A 1 98 ? 14.958 2.694 -5.929 1.00 89.62 98 GLY A N 1
ATOM 773 C CA . GLY A 1 98 ? 16.075 2.748 -6.875 1.00 89.62 98 GLY A CA 1
ATOM 774 C C . GLY A 1 98 ? 15.932 1.828 -8.090 1.00 89.62 98 GLY A C 1
ATOM 775 O O . GLY A 1 98 ? 16.853 1.748 -8.902 1.00 89.62 98 GLY A O 1
ATOM 776 N N . LYS A 1 99 ? 14.801 1.129 -8.246 1.00 92.75 99 LYS A N 1
ATOM 777 C CA . LYS A 1 99 ? 14.537 0.314 -9.433 1.00 92.75 99 LYS A CA 1
ATOM 778 C C . LYS A 1 99 ? 13.960 1.147 -10.571 1.00 92.75 99 LYS A C 1
ATOM 780 O O . LYS A 1 99 ? 13.059 1.956 -10.374 1.00 92.75 99 LYS A O 1
ATOM 785 N N . THR A 1 100 ? 14.416 0.850 -11.785 1.00 91.38 100 THR A N 1
ATOM 786 C CA . THR A 1 100 ? 13.966 1.492 -13.028 1.00 91.38 100 THR A CA 1
ATOM 787 C C . THR A 1 100 ? 12.465 1.366 -13.261 1.00 91.38 100 THR A C 1
ATOM 789 O O . THR A 1 100 ? 11.861 2.260 -13.835 1.00 91.38 100 THR A O 1
ATOM 792 N N . GLU A 1 101 ? 11.838 0.281 -12.796 1.00 89.06 101 GLU A N 1
ATOM 793 C CA . GLU A 1 101 ? 10.401 0.045 -12.996 1.00 89.06 101 GLU A CA 1
ATOM 794 C C . GLU A 1 101 ? 9.505 0.997 -12.192 1.00 89.06 101 GLU A C 1
ATOM 796 O O . GLU A 1 101 ? 8.296 1.004 -12.406 1.00 89.06 101 GLU A O 1
ATOM 801 N N . VAL A 1 102 ? 10.072 1.727 -11.228 1.00 91.81 102 VAL A N 1
ATOM 802 C CA . VAL A 1 102 ? 9.321 2.531 -10.251 1.00 91.81 102 VAL A CA 1
ATOM 803 C C . VAL A 1 102 ? 9.680 4.014 -10.363 1.00 91.81 102 VAL A C 1
ATOM 805 O O . VAL A 1 102 ? 9.083 4.837 -9.682 1.00 91.81 102 VAL A O 1
ATOM 808 N N . GLU A 1 103 ? 10.625 4.358 -11.240 1.00 92.25 103 GLU A N 1
ATOM 809 C CA . GLU A 1 103 ? 11.110 5.723 -11.460 1.00 92.25 103 GLU A CA 1
ATOM 810 C C . GLU A 1 103 ? 9.979 6.740 -11.719 1.00 92.25 103 GLU A C 1
ATOM 812 O O . GLU A 1 103 ? 9.961 7.751 -11.016 1.00 92.25 103 GLU A O 1
ATOM 817 N N . PRO A 1 104 ? 8.936 6.439 -12.526 1.00 91.44 104 PRO A N 1
ATOM 818 C CA . PRO A 1 104 ? 7.816 7.366 -12.740 1.00 91.44 104 PRO A CA 1
ATOM 819 C C . PRO A 1 104 ? 6.983 7.676 -11.485 1.00 91.44 104 PRO A C 1
ATOM 821 O O . PRO A 1 104 ? 6.155 8.588 -11.487 1.00 91.44 104 PRO A O 1
ATOM 824 N N . HIS A 1 105 ? 7.137 6.884 -10.422 1.00 93.25 105 HIS A N 1
ATOM 825 C CA . HIS A 1 105 ? 6.408 7.016 -9.158 1.00 93.25 105 HIS A CA 1
ATOM 826 C C . HIS A 1 105 ? 7.353 7.03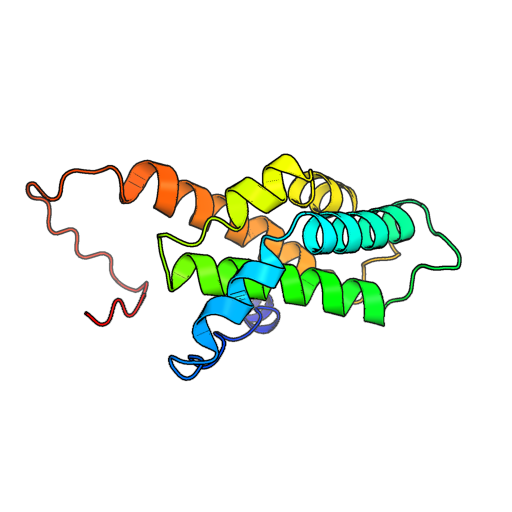6 -7.950 1.00 93.25 105 HIS A C 1
ATOM 828 O O . HIS A 1 105 ? 6.934 6.718 -6.831 1.00 93.25 105 HIS A O 1
ATOM 834 N N . ALA A 1 106 ? 8.626 7.382 -8.167 1.00 91.25 106 ALA A N 1
ATOM 835 C CA . ALA A 1 106 ? 9.650 7.374 -7.131 1.00 91.25 106 ALA A CA 1
ATOM 836 C C . ALA A 1 106 ? 9.297 8.313 -5.971 1.00 91.25 106 ALA A C 1
ATOM 838 O O . ALA A 1 106 ? 9.472 7.927 -4.817 1.00 91.25 106 ALA A O 1
ATOM 839 N N . ASP A 1 107 ? 8.719 9.480 -6.265 1.00 91.50 107 ASP A N 1
ATOM 840 C CA . ASP A 1 107 ? 8.329 10.463 -5.249 1.00 91.50 107 ASP A CA 1
ATOM 841 C C . ASP A 1 107 ? 7.221 9.932 -4.334 1.00 91.50 107 ASP A C 1
ATOM 843 O O . ASP A 1 107 ? 7.328 10.012 -3.112 1.00 91.50 107 ASP A O 1
ATOM 847 N N . LEU A 1 108 ? 6.180 9.316 -4.909 1.00 93.31 108 LEU A N 1
ATOM 848 C CA . LEU A 1 108 ? 5.090 8.716 -4.134 1.00 93.31 108 LEU A CA 1
ATOM 849 C C . LEU A 1 108 ? 5.593 7.528 -3.305 1.00 93.31 108 LEU A C 1
ATOM 851 O O . LEU A 1 108 ? 5.228 7.391 -2.138 1.00 93.31 108 LEU A O 1
ATOM 855 N N . LEU A 1 109 ? 6.449 6.673 -3.875 1.00 94.94 109 LEU A N 1
ATOM 856 C CA . LEU A 1 109 ? 7.060 5.575 -3.125 1.00 94.94 109 LEU A CA 1
ATOM 857 C C . LEU A 1 109 ? 7.927 6.102 -1.970 1.00 94.94 109 LEU A C 1
ATOM 859 O O . LEU A 1 109 ? 7.827 5.591 -0.853 1.00 94.94 109 LEU A O 1
ATOM 863 N N . GLY A 1 110 ? 8.759 7.110 -2.236 1.00 91.62 110 GLY A N 1
ATOM 864 C CA . GLY A 1 110 ? 9.627 7.751 -1.250 1.00 91.62 110 GLY A CA 1
ATOM 865 C C . GLY A 1 110 ? 8.824 8.354 -0.104 1.00 91.62 110 GLY A C 1
ATOM 866 O O . GLY A 1 110 ? 9.057 8.005 1.053 1.00 91.62 110 GLY A O 1
ATOM 867 N N . TYR A 1 111 ? 7.797 9.141 -0.432 1.00 91.62 111 TYR A N 1
ATOM 868 C CA . TYR A 1 111 ? 6.849 9.697 0.532 1.00 91.62 111 TYR A CA 1
ATOM 869 C C . TYR A 1 111 ? 6.260 8.619 1.454 1.00 91.62 111 TYR A C 1
ATOM 871 O O . TYR A 1 111 ? 6.295 8.752 2.677 1.00 91.62 111 TYR A O 1
ATOM 879 N N . LEU A 1 112 ? 5.754 7.515 0.891 1.00 93.38 112 LEU A N 1
ATOM 880 C CA . LEU A 1 112 ? 5.150 6.444 1.690 1.00 93.38 112 LEU A CA 1
ATOM 881 C C . LEU A 1 112 ? 6.169 5.771 2.616 1.00 93.38 112 LEU A C 1
ATOM 883 O O . LEU A 1 112 ? 5.834 5.434 3.752 1.00 93.38 112 LEU A O 1
ATOM 887 N N . ILE A 1 113 ? 7.408 5.578 2.159 1.00 93.06 113 ILE A N 1
ATOM 888 C CA . ILE A 1 113 ? 8.477 4.988 2.977 1.00 93.06 113 ILE A CA 1
ATOM 889 C C . ILE A 1 113 ? 8.836 5.894 4.158 1.00 93.06 113 ILE A C 1
ATOM 891 O O . ILE A 1 113 ? 9.091 5.379 5.248 1.00 93.06 113 ILE A O 1
ATOM 895 N N . GLU A 1 114 ? 8.825 7.212 3.964 1.00 89.44 114 GLU A N 1
ATOM 896 C CA . GLU A 1 114 ? 9.103 8.187 5.022 1.00 89.44 114 GLU A CA 1
ATOM 897 C C . GLU A 1 114 ? 7.943 8.323 6.018 1.00 89.44 114 GLU A C 1
ATOM 899 O O . GLU A 1 114 ? 8.167 8.419 7.225 1.00 89.44 114 GLU A O 1
ATOM 904 N N . VAL A 1 115 ? 6.696 8.284 5.543 1.00 88.62 115 VAL A N 1
ATOM 905 C CA . VAL A 1 115 ? 5.508 8.540 6.374 1.00 88.62 115 VAL A CA 1
ATOM 906 C C . VAL A 1 115 ? 5.088 7.342 7.225 1.00 88.62 115 VAL A C 1
ATOM 908 O O . VAL A 1 115 ? 4.680 7.519 8.375 1.00 88.62 115 VAL A O 1
ATOM 911 N N . VAL A 1 116 ? 5.211 6.114 6.715 1.00 88.81 116 VAL A N 1
ATOM 912 C CA . VAL A 1 116 ? 4.845 4.892 7.457 1.00 88.81 116 VAL A CA 1
ATOM 913 C C . VAL A 1 116 ? 5.470 4.810 8.861 1.00 88.81 116 VAL A C 1
ATOM 915 O O . VAL A 1 116 ? 4.714 4.590 9.810 1.00 88.81 116 VAL A O 1
ATOM 918 N N . PRO A 1 117 ? 6.795 4.987 9.060 1.00 87.19 117 PRO A N 1
ATOM 919 C CA . PRO A 1 117 ? 7.390 4.912 10.395 1.00 87.19 117 PRO A CA 1
ATOM 920 C C . PRO A 1 117 ? 6.909 6.033 11.324 1.00 87.19 117 PRO A C 1
ATOM 922 O O . PRO A 1 117 ? 6.760 5.790 12.521 1.00 87.19 117 PRO A O 1
ATOM 925 N N . VAL A 1 118 ? 6.617 7.226 10.792 1.00 85.69 118 VAL A N 1
ATOM 926 C CA . VAL A 1 118 ? 6.074 8.350 11.573 1.00 85.69 118 VAL A CA 1
ATOM 927 C C . VAL A 1 118 ? 4.697 7.995 12.128 1.00 85.69 118 VAL A C 1
ATOM 929 O O . VAL A 1 118 ? 4.462 8.130 13.330 1.00 85.69 118 VAL A O 1
ATOM 932 N N . ILE A 1 119 ? 3.805 7.484 11.274 1.00 83.69 119 ILE A N 1
ATOM 933 C CA . ILE A 1 119 ? 2.457 7.077 11.689 1.00 83.69 119 ILE A CA 1
ATOM 934 C C . ILE A 1 119 ? 2.543 5.893 12.661 1.00 83.69 119 ILE A C 1
ATOM 936 O O . ILE A 1 119 ? 1.923 5.924 13.722 1.00 83.69 119 ILE A O 1
ATOM 940 N N . PHE A 1 120 ? 3.354 4.878 12.354 1.00 84.69 120 PHE A N 1
ATOM 941 C CA . PHE A 1 120 ? 3.551 3.728 13.240 1.00 84.69 120 PHE A CA 1
ATOM 942 C C . PHE A 1 120 ? 4.011 4.153 14.642 1.00 84.69 120 PHE A C 1
ATOM 944 O O . PHE A 1 120 ? 3.442 3.706 15.638 1.00 84.69 120 PHE A O 1
ATOM 951 N N . PHE A 1 121 ? 5.002 5.045 14.732 1.00 81.19 121 PHE A N 1
ATOM 952 C CA . PHE A 1 121 ? 5.489 5.568 16.008 1.00 81.19 121 PHE A CA 1
ATOM 953 C C . PHE A 1 121 ? 4.399 6.339 16.765 1.00 81.19 121 PHE A C 1
ATOM 955 O O . PHE A 1 121 ? 4.195 6.104 17.957 1.00 81.19 121 PHE A O 1
ATOM 962 N N . TYR A 1 122 ? 3.651 7.204 16.074 1.00 78.06 122 TYR A N 1
ATOM 963 C CA . TYR A 1 122 ? 2.560 7.976 16.670 1.00 78.06 122 TYR A CA 1
ATOM 964 C C . TYR A 1 122 ? 1.484 7.074 17.295 1.00 78.06 122 TYR A C 1
ATOM 966 O O . TYR A 1 122 ? 1.125 7.237 18.463 1.00 78.06 122 TYR A O 1
ATOM 974 N N . PHE A 1 123 ? 1.019 6.069 16.551 1.00 77.62 123 PHE A N 1
ATOM 975 C CA . PHE A 1 123 ? -0.026 5.163 17.028 1.00 77.62 123 PHE A CA 1
ATOM 976 C C . PHE A 1 123 ? 0.451 4.188 18.105 1.00 77.62 123 PHE A C 1
ATOM 978 O O . PHE A 1 123 ? -0.326 3.807 18.981 1.00 77.62 123 PHE A O 1
ATOM 985 N N . ARG A 1 124 ? 1.724 3.782 18.071 1.00 73.00 124 ARG A N 1
ATOM 986 C CA . ARG A 1 124 ? 2.252 2.786 19.008 1.00 73.00 124 ARG A CA 1
ATOM 987 C C . ARG A 1 124 ? 2.761 3.379 20.316 1.00 73.00 124 ARG A C 1
ATOM 989 O O . ARG A 1 124 ? 2.596 2.721 21.341 1.00 73.00 124 ARG A O 1
ATOM 996 N N . GLU A 1 125 ? 3.393 4.548 20.282 1.00 68.62 125 GLU A N 1
ATOM 997 C CA . GLU A 1 125 ? 4.114 5.114 21.432 1.00 68.62 125 GLU A CA 1
ATOM 998 C C . GLU A 1 125 ? 3.418 6.356 22.003 1.00 68.62 125 GLU A C 1
ATOM 1000 O O . GLU A 1 125 ? 3.296 6.482 23.219 1.00 68.62 125 GLU A O 1
ATOM 1005 N N . ILE A 1 126 ? 2.904 7.252 21.151 1.00 60.78 126 ILE A N 1
ATOM 1006 C CA . ILE A 1 126 ? 2.308 8.523 21.603 1.00 60.78 126 ILE A CA 1
ATOM 1007 C C . ILE A 1 126 ? 0.875 8.319 22.104 1.00 60.78 126 ILE A C 1
ATOM 1009 O O . ILE A 1 126 ? 0.530 8.814 23.170 1.00 60.78 126 ILE A O 1
ATOM 1013 N N . LEU A 1 127 ? 0.043 7.542 21.407 1.00 59.25 127 LEU A N 1
ATOM 1014 C CA . LEU A 1 127 ? -1.328 7.269 21.874 1.00 59.25 127 LEU A CA 1
ATOM 1015 C C . LEU A 1 127 ? -1.414 6.296 23.061 1.00 59.25 127 LEU A C 1
ATOM 1017 O O . LEU A 1 127 ? -2.474 6.166 23.667 1.00 59.25 127 LEU A O 1
ATOM 1021 N N . LYS A 1 128 ? -0.311 5.630 23.423 1.00 56.47 128 LYS A N 1
ATOM 1022 C CA . LYS A 1 128 ? -0.227 4.845 24.665 1.00 56.47 128 LYS A CA 1
ATOM 1023 C C . LYS A 1 128 ? 0.139 5.684 25.885 1.00 56.47 128 LYS A C 1
ATOM 1025 O O . LYS A 1 128 ? 0.077 5.158 26.996 1.00 56.47 128 LYS A O 1
ATOM 1030 N N . TRP A 1 129 ? 0.534 6.947 25.705 1.00 39.88 129 TRP A N 1
ATOM 1031 C CA . TRP A 1 129 ? 0.794 7.825 26.837 1.00 39.88 129 TRP A CA 1
ATOM 1032 C C . TRP A 1 129 ? -0.526 8.141 27.553 1.00 39.88 129 TRP A C 1
ATOM 1034 O O . TRP A 1 129 ? -1.457 8.637 26.914 1.00 39.88 129 TRP A O 1
ATOM 1044 N N . PRO A 1 130 ? -0.632 7.885 28.870 1.00 42.25 130 PRO A N 1
ATOM 1045 C CA . PRO A 1 130 ? -1.746 8.405 29.640 1.00 42.25 130 PRO A CA 1
ATOM 1046 C C . PRO A 1 130 ? -1.691 9.930 29.548 1.00 42.25 130 PRO A C 1
ATOM 1048 O O . PRO A 1 130 ? -0.631 10.525 29.750 1.00 42.25 130 PRO A O 1
ATOM 1051 N N . LEU A 1 131 ? -2.822 10.569 29.239 1.00 47.84 131 LEU A N 1
ATOM 1052 C CA . LEU A 1 131 ? -2.978 12.027 29.242 1.00 47.84 131 LEU A CA 1
ATOM 1053 C C . LEU A 1 131 ? -2.952 12.588 30.676 1.00 47.84 131 LEU A C 1
ATOM 1055 O O . LEU A 1 131 ? -3.796 13.391 31.060 1.00 47.84 131 LEU A O 1
ATOM 1059 N N . GLU A 1 132 ? -1.978 12.182 31.480 1.00 38.03 132 GLU A N 1
ATOM 1060 C CA . GLU A 1 132 ? -1.654 12.813 32.749 1.00 38.03 132 GLU A CA 1
ATOM 1061 C C . GLU A 1 132 ? -0.439 13.718 32.531 1.00 38.03 132 GLU A C 1
ATOM 1063 O O . GLU A 1 132 ? 0.699 13.411 32.867 1.00 38.03 132 GLU A O 1
ATOM 1068 N N . GLY A 1 133 ? -0.733 14.860 31.905 1.00 43.25 133 GLY A N 1
ATOM 1069 C CA . GLY A 1 133 ? -0.040 16.118 32.155 1.00 43.25 133 GLY A CA 1
ATOM 1070 C C . GLY A 1 133 ? 1.358 16.306 31.575 1.00 43.25 133 GLY A C 1
ATOM 1071 O O . GLY A 1 133 ? 2.293 16.436 32.348 1.00 43.25 133 GLY A O 1
ATOM 1072 N N . ILE A 1 134 ? 1.485 16.545 30.264 1.00 39.16 134 ILE A N 1
ATOM 1073 C CA . ILE A 1 134 ? 2.399 17.588 29.760 1.00 39.16 134 ILE A CA 1
ATOM 1074 C C . ILE A 1 134 ? 1.767 18.252 28.523 1.00 39.16 134 ILE A C 1
ATOM 1076 O O . ILE A 1 134 ? 1.588 17.630 27.479 1.00 39.16 134 ILE A O 1
ATOM 1080 N N . ALA A 1 135 ? 1.477 19.552 28.624 1.00 39.59 135 ALA A N 1
ATOM 1081 C CA . ALA A 1 135 ? 1.261 20.414 27.470 1.00 39.59 135 ALA A CA 1
ATOM 1082 C C . ALA A 1 135 ? 2.617 20.680 26.794 1.00 39.59 135 ALA A C 1
ATOM 1084 O O . ALA A 1 135 ? 3.432 21.435 27.323 1.00 39.59 135 ALA A O 1
ATOM 1085 N N . LEU A 1 136 ? 2.876 20.067 25.636 1.00 37.03 136 LEU A N 1
ATOM 1086 C CA . LEU A 1 136 ? 3.993 20.457 24.775 1.00 37.03 136 LEU A CA 1
ATOM 1087 C C . LEU A 1 136 ? 3.456 21.257 23.590 1.00 37.03 136 LEU A C 1
ATOM 1089 O O . LEU A 1 136 ? 2.821 20.723 22.685 1.00 37.03 136 LEU A O 1
ATOM 1093 N N . SER A 1 137 ? 3.735 22.560 23.616 1.00 40.44 137 SER A N 1
ATOM 1094 C CA . SER A 1 137 ? 3.621 23.440 22.457 1.00 40.44 137 SER A CA 1
ATOM 1095 C C . SER A 1 137 ? 4.677 23.023 21.434 1.00 40.44 137 SER A C 1
ATOM 1097 O O . SER A 1 137 ? 5.856 23.353 21.571 1.00 40.44 137 SER A O 1
ATOM 1099 N N . ILE A 1 138 ? 4.271 22.243 20.432 1.00 42.41 138 ILE A N 1
ATOM 1100 C CA . ILE A 1 138 ? 5.116 21.922 19.283 1.00 42.41 138 ILE A CA 1
ATOM 1101 C C . ILE A 1 138 ? 4.736 22.898 18.177 1.00 42.41 138 ILE A C 1
ATOM 1103 O O . ILE A 1 138 ? 3.748 22.730 17.463 1.00 42.41 138 ILE A O 1
ATOM 1107 N N . ASN A 1 139 ? 5.531 23.960 18.075 1.00 40.22 139 ASN A N 1
ATOM 1108 C CA . ASN A 1 139 ? 5.455 24.918 16.984 1.00 40.22 139 ASN A CA 1
ATOM 1109 C C . ASN A 1 139 ? 5.550 24.191 15.626 1.00 40.22 139 ASN A C 1
ATOM 1111 O O . ASN A 1 139 ? 6.536 23.513 15.342 1.00 40.22 139 ASN A O 1
ATOM 1115 N N . ASN A 1 140 ? 4.540 24.430 14.783 1.00 38.41 140 ASN A N 1
ATOM 1116 C CA . ASN A 1 140 ? 4.502 24.232 13.326 1.00 38.41 140 ASN A CA 1
ATOM 1117 C C . ASN A 1 140 ? 4.218 22.843 12.723 1.00 38.41 140 ASN A C 1
ATOM 1119 O O . ASN A 1 140 ? 4.389 22.694 11.515 1.00 38.41 140 ASN A O 1
ATOM 1123 N N . PHE A 1 141 ? 3.663 21.875 13.459 1.00 37.84 141 PHE A N 1
ATOM 1124 C CA . PHE A 1 141 ? 2.936 20.766 12.814 1.00 37.84 141 PHE A CA 1
ATOM 1125 C C . PHE A 1 141 ? 1.444 20.894 13.119 1.00 37.84 141 PHE A C 1
ATOM 1127 O O . PHE A 1 141 ? 0.954 20.463 14.159 1.00 37.84 141 PHE A O 1
ATOM 1134 N N . VAL A 1 142 ? 0.714 21.552 12.216 1.00 33.94 142 VAL A N 1
ATOM 1135 C CA . VAL A 1 142 ? -0.747 21.636 12.290 1.00 33.94 142 VAL A CA 1
ATOM 1136 C C . VAL A 1 142 ? -1.312 20.277 11.871 1.00 33.94 142 VAL A C 1
ATOM 1138 O O . VAL A 1 142 ? -1.699 20.077 10.724 1.00 33.94 142 VAL A O 1
ATOM 1141 N N . ILE A 1 143 ? -1.349 19.321 12.800 1.00 40.12 143 ILE A N 1
ATOM 1142 C CA . ILE A 1 143 ? -2.330 18.236 12.729 1.00 40.12 143 ILE A CA 1
ATOM 1143 C C . ILE A 1 143 ? -3.594 18.819 13.345 1.00 40.12 143 ILE A C 1
ATOM 1145 O O . ILE A 1 143 ? -3.684 18.986 14.560 1.00 40.12 143 ILE A O 1
ATOM 1149 N N . VAL A 1 144 ? -4.556 19.194 12.500 1.00 31.06 144 VAL A N 1
ATOM 1150 C CA . VAL A 1 144 ? -5.897 19.563 12.961 1.00 31.06 144 VAL A CA 1
ATOM 1151 C C . VAL A 1 144 ? -6.562 18.293 13.490 1.00 31.06 144 VAL A C 1
ATOM 1153 O O . VAL A 1 144 ? -7.301 17.621 12.778 1.00 31.06 144 VAL A O 1
ATOM 1156 N N . ALA A 1 145 ? -6.297 17.956 14.749 1.00 34.16 145 ALA A N 1
ATOM 1157 C CA . ALA A 1 145 ? -7.210 17.149 15.538 1.00 34.16 145 ALA A CA 1
ATOM 1158 C C . ALA A 1 145 ? -8.405 18.055 15.867 1.00 34.16 145 ALA A C 1
ATOM 1160 O O . ALA A 1 145 ? -8.401 18.782 16.860 1.00 34.16 145 ALA A O 1
ATOM 1161 N N . ARG A 1 146 ? -9.393 18.107 14.967 1.00 29.64 146 ARG A N 1
ATOM 1162 C CA . ARG A 1 146 ? -10.714 18.620 15.336 1.00 29.64 146 ARG A CA 1
ATOM 1163 C C . ARG A 1 146 ? -11.409 17.514 16.125 1.00 29.64 146 ARG A C 1
ATOM 1165 O O . ARG A 1 146 ? -11.559 16.412 15.607 1.00 29.64 146 ARG A O 1
ATOM 1172 N N . LEU A 1 147 ? -11.717 17.853 17.377 1.00 38.38 147 LEU A N 1
ATOM 1173 C CA . LEU A 1 147 ? -12.592 17.129 18.297 1.00 38.38 147 LEU A CA 1
ATOM 1174 C C . LEU A 1 147 ? -13.929 16.772 17.639 1.00 38.38 147 LEU A C 1
ATOM 1176 O O . LEU A 1 147 ? -14.409 17.601 16.827 1.00 38.38 147 LEU A O 1
#

Foldseek 3Di:
DVPLVVLLVVLQQDQDDQDDPVCNCVLCVLLDPVNLVLLLVQLVCLLVVHPPHDPVSPSVSLNSLSNLLSVCLVDVPRPNLVSNVVSCNLVSLVSCAPPPSCVVPNSSSVSSNVVSVVSVCCSPPVVPDDPPDDDDDDPDDPPPPDD

Radius of gyration: 16.61 Å; chains: 1; bounding box: 41×35×51 Å

Secondary structure (DSSP, 8-state):
-HHHHHHHHHTSPPPPPPPPTTTGGGGGGTTSHHHHHHHHHHHHHHHTT-TT--HHHHHHHHHHHHHHHHHHHH-TT--HHHHHHHTTHHHHHHTTTT-GGGGGGHHHHHHHHHHHHHHHHIIIIITTS--SS-----TT-------

pLDDT: mean 81.71, std 21.89, range [29.64, 98.44]